Protein AF-A0A7X4JC69-F1 (afdb_monomer_lite)

Foldseek 3Di:
DDDPPPCLQLLCVCVPPFDDPPDDLVNVCVLLVHDSVVSVCSNNRNDADDLSSLVSSCVRGVDDSVVNVVSSVVVVVVVVVVVPVPDDPDDDDDPPPDPCDPVNVVVLCPDLQSVQCVLVVVVVVCVVPDDPWPDWDAHHNDSDDDPDDNIDTDD

Sequence (155 aa):
MSKPSNNSHPGYYVRHGVIPKGMSVTQAAKTIGVGRPALSNFLNGNASLSSEMAMRLQKAFGADPDELMKLQAEHDACQRASISAISMTTRTFVPPFLEAVANDIETWADAINSRSKLAVLLRILVNSTCEQIRFIDFPGNDDAQRPGWDGRVET

Radius of gyration: 33.98 Å; chains: 1; bounding box: 72×26×79 Å

pLDDT: mean 80.89, std 13.83, range [35.0, 95.25]

Structure (mmCIF, N/CA/C/O backbone):
data_AF-A0A7X4JC69-F1
#
_entry.id   AF-A0A7X4JC69-F1
#
loop_
_atom_site.group_PDB
_atom_site.id
_atom_site.type_symbol
_atom_site.label_atom_id
_atom_site.label_alt_id
_atom_site.label_comp_id
_atom_site.label_asym_id
_atom_site.label_entity_id
_atom_site.label_seq_id
_atom_site.pdbx_PDB_ins_code
_atom_site.Car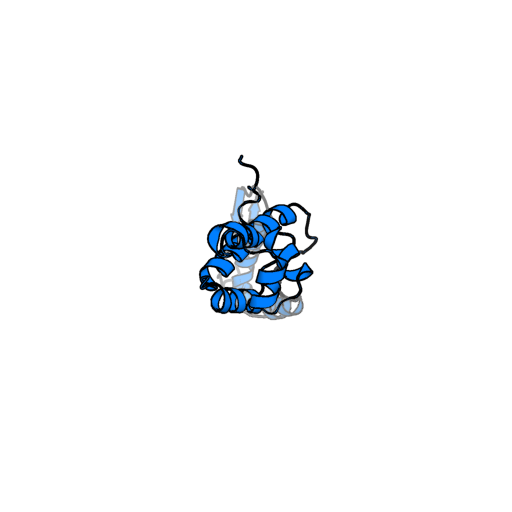tn_x
_atom_site.Cartn_y
_atom_site.Cartn_z
_atom_site.occupancy
_atom_site.B_iso_or_equiv
_atom_site.auth_seq_id
_atom_site.auth_comp_id
_atom_site.auth_asym_id
_atom_site.auth_atom_id
_atom_site.pdbx_PDB_model_num
ATOM 1 N N . MET A 1 1 ? -19.996 5.122 -15.634 1.00 36.31 1 MET A N 1
ATOM 2 C CA . MET A 1 1 ? -18.882 4.746 -14.733 1.00 36.31 1 MET A CA 1
ATOM 3 C C . MET A 1 1 ? -19.337 4.992 -13.302 1.00 36.31 1 MET A C 1
ATOM 5 O O . MET A 1 1 ? -19.720 6.114 -12.995 1.00 36.31 1 MET A O 1
ATOM 9 N N . SER A 1 2 ? -19.439 3.941 -12.484 1.00 35.00 2 SER A N 1
ATOM 10 C CA . SER A 1 2 ? -19.984 4.039 -11.122 1.00 35.00 2 SER A CA 1
ATOM 11 C C . SER A 1 2 ? -19.007 4.776 -10.205 1.00 35.00 2 SER A C 1
ATOM 13 O O . SER A 1 2 ? -17.825 4.447 -10.171 1.00 35.00 2 SER A O 1
ATOM 15 N N . LYS A 1 3 ? -19.518 5.767 -9.470 1.00 40.72 3 LYS A N 1
ATOM 16 C CA . LYS A 1 3 ? -18.842 6.468 -8.366 1.00 40.72 3 LYS A CA 1
ATOM 17 C C . LYS A 1 3 ? -18.226 5.426 -7.412 1.00 40.72 3 LYS A C 1
ATOM 19 O O . LYS A 1 3 ? -18.894 4.412 -7.188 1.00 40.72 3 LYS A O 1
ATOM 24 N N . PRO A 1 4 ? -17.028 5.638 -6.829 1.00 42.59 4 PRO A N 1
ATOM 25 C CA . PRO A 1 4 ? -16.549 4.755 -5.774 1.00 42.59 4 PRO A CA 1
ATOM 26 C C . PRO A 1 4 ? -17.564 4.842 -4.638 1.00 42.59 4 PRO A C 1
ATOM 28 O O . PRO A 1 4 ? -17.759 5.893 -4.024 1.00 42.59 4 PRO A O 1
ATOM 31 N N . SER A 1 5 ? -18.321 3.769 -4.438 1.00 46.56 5 SER A N 1
ATOM 32 C CA . SER A 1 5 ? -19.229 3.686 -3.312 1.00 46.56 5 SER A CA 1
ATOM 33 C C . SER A 1 5 ? -18.368 3.763 -2.058 1.00 46.56 5 SER A C 1
ATOM 35 O O . SER A 1 5 ? -17.499 2.915 -1.874 1.00 46.56 5 SER A O 1
ATOM 37 N N . ASN A 1 6 ? -18.652 4.716 -1.169 1.00 49.88 6 ASN A N 1
ATOM 38 C CA . ASN A 1 6 ? -18.120 4.819 0.203 1.00 49.88 6 ASN A CA 1
ATOM 39 C C . ASN A 1 6 ? -18.312 3.540 1.061 1.00 49.88 6 ASN A C 1
ATOM 41 O O . ASN A 1 6 ? -18.073 3.550 2.262 1.00 49.88 6 ASN A O 1
ATOM 45 N N . ASN A 1 7 ? -18.768 2.442 0.459 1.00 52.47 7 ASN A N 1
ATOM 46 C CA . ASN A 1 7 ? -19.109 1.174 1.074 1.00 52.47 7 ASN A CA 1
ATOM 47 C C . ASN A 1 7 ? -17.923 0.197 1.184 1.00 52.47 7 ASN A C 1
ATOM 49 O O . ASN A 1 7 ? -18.105 -0.899 1.697 1.00 52.47 7 ASN A O 1
ATOM 53 N N . SER A 1 8 ? -16.727 0.560 0.704 1.00 71.94 8 SER A N 1
ATOM 54 C CA . SER A 1 8 ? -15.556 -0.334 0.748 1.00 71.94 8 SER A CA 1
ATOM 55 C C . SER A 1 8 ? -14.672 -0.156 1.982 1.00 71.94 8 SER A C 1
ATOM 57 O O . SER A 1 8 ? -13.748 -0.936 2.165 1.00 71.94 8 SER A O 1
ATOM 59 N N . HIS A 1 9 ? -14.910 0.844 2.840 1.00 86.94 9 HIS A N 1
ATOM 60 C CA . HIS A 1 9 ? -14.078 0.992 4.036 1.00 86.94 9 HIS A CA 1
ATOM 61 C C . HIS A 1 9 ? -14.475 -0.051 5.102 1.00 86.94 9 HIS A C 1
ATOM 63 O O . HIS A 1 9 ? -15.651 -0.097 5.488 1.00 86.94 9 HIS A O 1
ATOM 69 N N . PRO A 1 10 ? -13.525 -0.828 5.664 1.00 91.81 10 PRO A N 1
ATOM 70 C CA . PRO A 1 10 ? -13.818 -1.900 6.627 1.00 91.81 10 PRO A CA 1
ATOM 71 C C . PRO A 1 10 ? -14.565 -1.409 7.876 1.00 91.81 10 PRO A C 1
ATOM 73 O O . PRO A 1 10 ? -15.366 -2.133 8.460 1.00 91.81 10 PRO A O 1
ATOM 76 N N . GLY A 1 11 ? -14.384 -0.145 8.258 1.00 91.69 11 GLY A N 1
ATOM 77 C CA . GLY A 1 11 ? -15.147 0.500 9.331 1.00 91.69 11 GLY A CA 1
ATOM 78 C C . GLY A 1 11 ? -16.674 0.452 9.167 1.00 91.69 11 GLY A C 1
ATOM 79 O O . GLY A 1 11 ? -17.378 0.233 10.156 1.00 91.69 11 GLY A O 1
ATOM 80 N N . TYR A 1 12 ? -17.201 0.584 7.941 1.00 90.25 12 TYR A N 1
ATOM 81 C CA . TYR A 1 12 ? -18.645 0.462 7.696 1.00 90.25 12 TYR A CA 1
ATOM 82 C C . TYR A 1 12 ? -19.124 -0.979 7.873 1.00 90.25 12 TYR A C 1
ATOM 84 O O . TYR A 1 12 ? -20.184 -1.191 8.467 1.00 90.25 12 TYR A O 1
ATOM 92 N N . TYR A 1 13 ? -18.335 -1.958 7.425 1.00 90.19 13 TYR A N 1
ATOM 93 C CA . TYR A 1 13 ? -18.616 -3.379 7.635 1.00 90.19 13 TYR A CA 1
ATOM 94 C C . TYR A 1 13 ? -18.649 -3.718 9.130 1.00 90.19 13 TYR A C 1
ATOM 96 O O . TYR A 1 13 ? -19.627 -4.280 9.622 1.00 90.19 13 TYR A O 1
ATOM 104 N N . VAL A 1 14 ? -17.656 -3.253 9.893 1.00 91.00 14 VAL A N 1
ATOM 105 C CA . VAL A 1 14 ? -17.593 -3.474 11.346 1.00 91.00 14 VAL A CA 1
ATOM 106 C C . VAL A 1 14 ? -18.790 -2.845 12.067 1.00 91.00 14 VAL A C 1
ATOM 108 O O . VAL A 1 14 ? -19.365 -3.458 12.966 1.00 91.00 14 VAL A O 1
ATOM 111 N N . ARG A 1 15 ? -19.221 -1.648 11.653 1.00 89.94 15 ARG A N 1
ATOM 112 C CA . ARG A 1 15 ? -20.366 -0.952 12.259 1.00 89.94 15 ARG A CA 1
ATOM 113 C C . ARG A 1 15 ? -21.693 -1.699 12.099 1.00 89.94 15 ARG A C 1
ATOM 115 O O . ARG A 1 15 ? -22.525 -1.614 12.999 1.00 89.94 15 ARG A O 1
ATOM 122 N N . HIS A 1 16 ? -21.908 -2.368 10.966 1.00 87.75 16 HIS A N 1
ATOM 123 C CA . HIS A 1 16 ? -23.198 -2.988 10.634 1.00 87.75 16 HIS A CA 1
ATOM 124 C C . HIS A 1 16 ? -23.229 -4.507 10.845 1.00 87.75 16 HIS A C 1
ATOM 126 O O . HIS A 1 16 ? -24.308 -5.045 11.093 1.00 87.75 16 HIS A O 1
ATOM 132 N N . GLY A 1 17 ? -22.082 -5.184 10.735 1.00 86.50 17 GLY A N 1
ATOM 133 C CA . GLY A 1 17 ? -21.978 -6.645 10.789 1.00 86.50 17 GLY A CA 1
ATOM 134 C C . GLY A 1 17 ? -21.305 -7.202 12.043 1.00 86.50 17 GLY A C 1
ATOM 135 O O . GLY A 1 17 ? -21.691 -8.270 12.501 1.00 86.50 17 GLY A O 1
ATOM 136 N N . VAL A 1 18 ? -20.332 -6.487 12.620 1.00 89.44 18 VAL A N 1
ATOM 137 C CA . VAL A 1 18 ? -19.499 -7.009 13.723 1.00 89.44 18 VAL A CA 1
ATOM 138 C C . VAL A 1 18 ? -19.976 -6.515 15.088 1.00 89.44 18 VAL A C 1
ATOM 140 O O . VAL A 1 18 ? -20.048 -7.283 16.044 1.00 89.44 18 VAL A O 1
ATOM 143 N N . ILE A 1 19 ? -20.300 -5.225 15.207 1.00 90.69 19 ILE A N 1
ATOM 144 C CA . ILE A 1 19 ? -20.746 -4.655 16.482 1.00 90.69 19 ILE A CA 1
ATOM 145 C C . ILE A 1 19 ? -22.218 -5.037 16.728 1.00 90.69 19 ILE A C 1
ATOM 147 O O . ILE A 1 19 ? -23.064 -4.785 15.865 1.00 90.69 19 ILE A O 1
ATOM 151 N N . PRO A 1 20 ? -22.569 -5.583 17.910 1.00 90.56 20 PRO A N 1
ATOM 152 C CA . PRO A 1 20 ? -23.948 -5.922 18.246 1.00 90.56 20 PRO A CA 1
ATOM 153 C C . PRO A 1 20 ? -24.903 -4.728 18.128 1.00 90.56 20 PRO A C 1
ATOM 155 O O . PRO A 1 20 ? -24.616 -3.622 18.602 1.00 90.56 20 PRO A O 1
ATOM 158 N N . LYS A 1 21 ? -26.085 -4.960 17.542 1.00 86.81 21 LYS A N 1
ATOM 159 C CA . LYS A 1 21 ? -27.128 -3.932 17.402 1.00 86.81 21 LYS A CA 1
ATOM 160 C C . LYS A 1 21 ? -27.548 -3.420 18.785 1.00 86.81 21 LYS A C 1
ATOM 162 O O . LYS A 1 21 ? -27.905 -4.203 19.657 1.00 86.81 21 LYS A O 1
ATOM 167 N N . GLY A 1 22 ? -27.504 -2.101 18.975 1.00 84.75 22 GLY A N 1
ATOM 168 C CA . GLY A 1 22 ? -27.834 -1.445 20.248 1.00 84.75 22 GLY A CA 1
ATOM 169 C C . GLY A 1 22 ? -26.636 -1.159 21.160 1.00 84.75 22 GLY A C 1
ATOM 170 O O . GLY A 1 22 ? -26.795 -0.450 22.152 1.00 84.75 22 GLY A O 1
ATOM 171 N N . MET A 1 23 ? -25.430 -1.628 20.823 1.00 91.44 23 MET A N 1
ATOM 172 C CA . MET A 1 23 ? -24.222 -1.253 21.559 1.00 91.44 23 MET A CA 1
ATOM 173 C C . MET A 1 23 ? -23.774 0.166 21.191 1.00 91.44 23 MET A C 1
ATOM 175 O O . MET A 1 23 ? -23.620 0.514 20.019 1.00 91.44 23 MET A O 1
ATOM 179 N N . SER A 1 24 ? -23.518 0.998 22.203 1.00 93.25 24 SER A N 1
ATOM 180 C CA . SER A 1 24 ? -22.961 2.334 21.972 1.00 93.25 24 SER A CA 1
ATOM 181 C C . SER A 1 24 ? -21.482 2.262 21.572 1.00 93.25 24 SER A C 1
ATOM 183 O O . SER A 1 24 ? -20.729 1.428 22.075 1.00 93.25 24 SER A O 1
ATOM 185 N N . VAL A 1 25 ? -21.022 3.202 20.738 1.00 92.25 25 VAL A N 1
ATOM 186 C CA . VAL A 1 25 ? -19.600 3.306 20.338 1.00 92.25 25 VAL A CA 1
ATOM 187 C C . VAL A 1 25 ? -18.678 3.415 21.558 1.00 92.25 25 VAL A C 1
ATOM 189 O O . VAL A 1 25 ? -17.578 2.873 21.563 1.00 92.25 25 VAL A O 1
ATOM 192 N N . THR A 1 26 ? -19.130 4.078 22.626 1.00 94.19 26 THR A N 1
ATOM 193 C CA . THR A 1 26 ? -18.377 4.198 23.881 1.00 94.19 26 THR A CA 1
ATOM 194 C C . THR A 1 26 ? -18.195 2.849 24.577 1.00 94.19 26 THR A C 1
ATOM 196 O O . THR A 1 26 ? -17.115 2.578 25.093 1.00 94.19 26 THR A O 1
ATOM 199 N N . GLN A 1 27 ? -19.230 2.005 24.603 1.00 93.38 27 GLN A N 1
ATOM 200 C CA . GLN A 1 27 ? -19.132 0.657 25.168 1.00 93.38 27 GLN A CA 1
ATOM 201 C C . GLN A 1 27 ? -18.240 -0.228 24.301 1.00 93.38 27 GLN A C 1
ATOM 203 O O . GLN A 1 27 ? -17.324 -0.841 24.833 1.00 93.38 27 GLN A O 1
ATOM 208 N N . ALA A 1 28 ? -18.425 -0.212 22.978 1.00 93.25 28 ALA A N 1
ATOM 209 C CA . ALA A 1 28 ? -17.586 -0.977 22.059 1.00 93.25 28 ALA A CA 1
ATOM 210 C C . ALA A 1 28 ? -16.098 -0.607 22.195 1.00 93.25 28 ALA A C 1
ATOM 212 O O . ALA A 1 28 ? -15.245 -1.485 22.295 1.00 93.25 28 ALA A O 1
ATOM 213 N N . ALA A 1 29 ? -15.783 0.689 22.295 1.00 95.00 29 ALA A N 1
ATOM 214 C CA . ALA A 1 29 ? -14.416 1.164 22.499 1.00 95.00 29 ALA A CA 1
ATOM 215 C C . ALA A 1 29 ? -13.806 0.642 23.809 1.00 95.00 29 ALA A C 1
ATOM 217 O O . ALA A 1 29 ? -12.654 0.213 23.819 1.00 95.00 29 ALA A O 1
ATOM 218 N N . LYS A 1 30 ? -14.592 0.612 24.895 1.00 94.38 30 LYS A N 1
ATOM 219 C CA . LYS A 1 30 ? -14.164 0.030 26.175 1.00 94.38 30 LYS A CA 1
ATOM 220 C C . LYS A 1 30 ? -13.912 -1.475 26.066 1.00 94.38 30 LYS A C 1
ATOM 222 O O . LYS A 1 30 ? -12.900 -1.933 26.580 1.00 94.38 30 LYS A O 1
ATOM 227 N N . THR A 1 31 ? -14.773 -2.220 25.372 1.00 93.12 31 THR A N 1
ATOM 228 C CA . THR A 1 31 ? -14.631 -3.677 25.189 1.00 93.12 31 THR A CA 1
ATOM 229 C C . THR A 1 31 ? -13.376 -4.047 24.390 1.00 93.12 31 THR A C 1
ATOM 231 O O . THR A 1 31 ? -12.675 -4.986 24.746 1.00 93.12 31 THR A O 1
ATOM 234 N N . ILE A 1 32 ? -13.058 -3.285 23.338 1.00 92.75 32 ILE A N 1
ATOM 235 C CA . ILE A 1 32 ? -11.853 -3.475 22.502 1.00 92.75 32 ILE A CA 1
ATOM 236 C C . ILE A 1 32 ? -10.589 -2.905 23.199 1.00 92.75 32 ILE A C 1
ATOM 238 O O . ILE A 1 32 ? -9.456 -3.220 22.830 1.00 92.75 32 ILE A O 1
ATOM 242 N N . GLY A 1 33 ? -10.755 -2.039 24.204 1.00 93.56 33 GLY A N 1
ATOM 243 C CA . GLY A 1 33 ? -9.654 -1.368 24.904 1.00 93.56 33 GLY A CA 1
ATOM 244 C C . GLY A 1 33 ? -9.001 -0.243 24.093 1.00 93.56 33 GLY A C 1
ATOM 245 O O . GLY A 1 33 ? -7.791 -0.038 24.177 1.00 93.56 33 GLY A O 1
ATOM 246 N N . VAL A 1 34 ? -9.775 0.465 23.267 1.00 94.19 34 VAL A N 1
ATOM 247 C CA . VAL A 1 34 ? -9.306 1.573 22.414 1.00 94.19 34 VAL A CA 1
ATOM 248 C C . VAL A 1 34 ? -9.967 2.888 22.815 1.00 94.19 34 VAL A C 1
ATOM 250 O O . VAL A 1 34 ? -11.043 2.915 23.411 1.00 94.19 34 VAL A O 1
ATOM 253 N N . GLY A 1 35 ? -9.343 4.012 22.463 1.00 95.25 35 GLY A N 1
ATOM 254 C CA . GLY A 1 35 ? -9.962 5.320 22.657 1.00 95.25 35 GLY A CA 1
ATOM 255 C C . GLY A 1 35 ? -11.252 5.449 21.839 1.00 95.25 35 GLY A C 1
ATOM 256 O O . GLY A 1 35 ? -11.284 5.100 20.658 1.00 95.25 35 GLY A O 1
ATOM 257 N N . ARG A 1 36 ? -12.312 6.014 22.432 1.00 94.81 36 ARG A N 1
ATOM 258 C CA . ARG A 1 36 ? -13.568 6.311 21.717 1.00 94.81 36 ARG A CA 1
ATOM 259 C C . ARG A 1 36 ? -13.342 7.106 20.417 1.00 94.81 36 ARG A C 1
ATOM 261 O O . ARG A 1 36 ? -13.961 6.731 19.422 1.00 94.81 36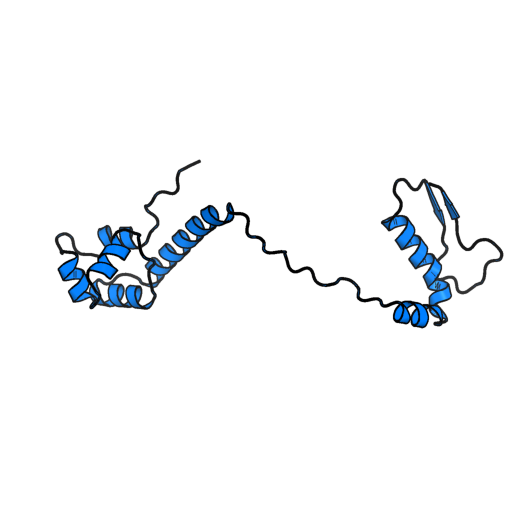 ARG A O 1
ATOM 268 N N . PRO A 1 37 ? -12.488 8.155 20.372 1.00 95.06 37 PRO A N 1
ATOM 269 C CA . PRO A 1 37 ? -12.237 8.884 19.129 1.00 95.06 37 PRO A CA 1
ATOM 270 C C . PRO A 1 37 ? -11.624 7.995 18.044 1.00 95.06 37 PRO A C 1
ATOM 272 O O . PRO A 1 37 ? -12.038 8.073 16.894 1.00 95.06 37 PRO A O 1
ATOM 275 N N . ALA A 1 38 ? -10.706 7.097 18.418 1.00 93.56 38 ALA A N 1
ATOM 276 C CA . ALA A 1 38 ? -10.064 6.177 17.483 1.00 93.56 38 ALA A CA 1
ATOM 277 C C . ALA A 1 38 ? -11.083 5.219 16.850 1.00 93.56 38 ALA A C 1
ATOM 279 O O . ALA A 1 38 ? -11.161 5.129 15.626 1.00 93.56 38 ALA A O 1
ATOM 280 N N . LEU A 1 39 ? -11.926 4.575 17.670 1.00 94.00 39 LEU A N 1
ATOM 281 C CA . LEU A 1 39 ? -12.973 3.691 17.154 1.00 94.00 39 LEU A CA 1
ATOM 282 C C . LEU A 1 39 ? -13.995 4.462 16.309 1.00 94.00 39 LEU A C 1
ATOM 284 O O . LEU A 1 39 ? -14.392 3.999 15.248 1.00 94.00 39 LEU A O 1
ATOM 288 N N . SER A 1 40 ? -14.403 5.654 16.748 1.00 94.31 40 SER A N 1
ATOM 289 C CA . SER A 1 40 ? -15.350 6.487 16.001 1.00 94.31 40 SER A CA 1
ATOM 290 C C . SER A 1 40 ? -14.803 6.890 14.629 1.00 94.31 40 SER A C 1
ATOM 292 O O . SER A 1 40 ? -15.530 6.833 13.641 1.00 94.31 40 SER A O 1
ATOM 294 N N . ASN A 1 41 ? -13.530 7.281 14.549 1.00 93.69 41 ASN A N 1
ATOM 295 C CA . ASN A 1 41 ? -12.897 7.642 13.282 1.00 93.69 41 ASN A CA 1
ATOM 296 C C . ASN A 1 41 ? -12.821 6.440 12.342 1.00 93.69 41 ASN A C 1
ATOM 298 O O . ASN A 1 41 ? -13.187 6.564 11.176 1.00 93.69 41 ASN A O 1
ATOM 302 N N . PHE A 1 42 ? -12.443 5.272 12.863 1.00 94.06 42 PHE A N 1
ATOM 303 C CA . PHE A 1 42 ? -12.424 4.032 12.095 1.00 94.06 42 PHE A CA 1
ATOM 304 C C . PHE A 1 42 ? -13.815 3.665 11.550 1.00 94.06 42 PHE A C 1
ATOM 306 O O . PHE A 1 42 ? -13.976 3.484 10.345 1.00 94.06 42 PHE A O 1
ATOM 313 N N . LEU A 1 43 ? -14.847 3.633 12.403 1.00 92.31 43 LEU A N 1
ATOM 314 C CA . LEU A 1 43 ? -16.217 3.254 12.016 1.00 92.31 43 LEU A CA 1
ATOM 315 C C . LEU A 1 43 ? -16.870 4.213 11.009 1.00 92.31 43 LEU A C 1
ATOM 317 O O . LEU A 1 43 ? -17.822 3.827 10.333 1.00 92.31 43 LEU A O 1
ATOM 321 N N . ASN A 1 44 ? -16.393 5.456 10.926 1.00 91.00 44 ASN A N 1
ATOM 322 C CA . ASN A 1 44 ? -16.871 6.447 9.961 1.00 91.00 44 ASN A CA 1
ATOM 323 C C . ASN A 1 44 ? -16.018 6.506 8.679 1.00 91.00 44 ASN A C 1
ATOM 325 O O . ASN A 1 44 ? -16.320 7.305 7.798 1.00 91.00 44 ASN A O 1
ATOM 329 N N . GLY A 1 45 ? -14.970 5.682 8.559 1.00 89.19 45 GLY A N 1
ATOM 330 C CA . GLY 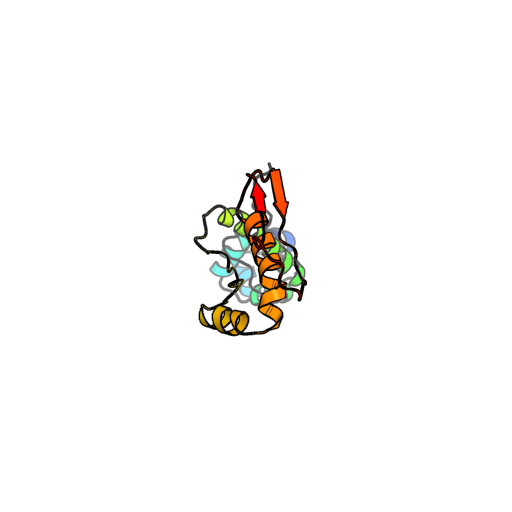A 1 45 ? -14.092 5.661 7.384 1.00 89.19 45 GLY A CA 1
ATOM 331 C C . GLY A 1 45 ? -13.025 6.756 7.350 1.00 89.19 45 GLY A C 1
ATOM 332 O O . GLY A 1 45 ? -12.435 7.001 6.306 1.00 89.19 45 GLY A O 1
ATOM 333 N N . ASN A 1 46 ? -12.768 7.410 8.484 1.00 89.44 46 ASN A N 1
ATOM 334 C CA . ASN A 1 46 ? -11.772 8.478 8.607 1.00 89.44 46 ASN A CA 1
ATOM 335 C C . ASN A 1 46 ? -10.397 7.968 9.075 1.00 89.44 46 ASN A C 1
ATOM 337 O O . ASN A 1 46 ? -9.480 8.766 9.254 1.00 89.44 46 ASN A O 1
ATOM 341 N N . ALA A 1 47 ? -10.258 6.670 9.350 1.00 91.62 47 ALA A N 1
ATOM 342 C CA . ALA A 1 47 ? -9.006 6.060 9.784 1.00 91.62 47 ALA A CA 1
ATOM 343 C C . ALA A 1 47 ? -8.896 4.634 9.244 1.00 91.62 47 ALA A C 1
ATOM 345 O O . ALA A 1 47 ? -9.848 3.867 9.376 1.00 91.62 47 ALA A O 1
ATOM 346 N N . SER A 1 48 ? -7.727 4.282 8.710 1.00 91.75 48 SER A N 1
ATOM 347 C CA . SER A 1 48 ? -7.424 2.933 8.229 1.00 91.75 48 SER A CA 1
ATOM 348 C C . SER A 1 48 ? -7.383 1.908 9.365 1.00 91.75 48 SER A C 1
ATOM 350 O O . SER A 1 48 ? -7.054 2.222 10.514 1.00 91.75 48 SER A O 1
ATOM 352 N N . LEU A 1 49 ? -7.686 0.656 9.033 1.00 93.56 49 LEU A N 1
ATOM 353 C CA . LEU A 1 49 ? -7.542 -0.485 9.924 1.00 93.56 49 LEU A CA 1
ATOM 354 C C . LEU A 1 49 ? -6.063 -0.823 10.154 1.00 93.56 49 LEU A C 1
ATOM 356 O O . LEU A 1 49 ? -5.330 -1.109 9.212 1.00 93.56 49 LEU A O 1
ATOM 360 N N . SER A 1 50 ? -5.634 -0.862 11.416 1.00 93.38 50 SER A N 1
ATOM 361 C CA . SER A 1 50 ? -4.335 -1.425 11.797 1.00 93.38 50 SER A CA 1
ATOM 362 C C . SER A 1 50 ? -4.451 -2.911 12.152 1.00 93.38 50 SER A C 1
ATOM 364 O O . SER A 1 50 ? -5.513 -3.381 12.565 1.00 93.38 50 SER A O 1
ATOM 366 N N . SER A 1 51 ? -3.339 -3.648 12.051 1.00 93.31 51 SER A N 1
ATOM 367 C CA . SER A 1 51 ? -3.275 -5.073 12.433 1.00 93.31 51 SER A CA 1
ATOM 368 C C . SER A 1 51 ? -3.664 -5.288 13.888 1.00 93.31 51 SER A C 1
ATOM 370 O O . SER A 1 51 ? -4.486 -6.147 14.203 1.00 93.31 51 SER A O 1
ATOM 372 N N . GLU A 1 52 ? -3.192 -4.411 14.770 1.00 94.12 52 GLU A N 1
ATOM 373 C CA . GLU A 1 52 ? -3.563 -4.452 16.177 1.00 94.12 52 GLU A CA 1
ATOM 374 C C . GLU A 1 52 ? -5.073 -4.240 16.392 1.00 94.12 52 GLU A C 1
ATOM 376 O O . GLU A 1 52 ? -5.691 -4.951 17.184 1.00 94.12 52 GLU A O 1
ATOM 381 N N . MET A 1 53 ? -5.697 -3.301 15.671 1.00 94.38 53 MET A N 1
ATOM 382 C CA . MET A 1 53 ? -7.140 -3.059 15.765 1.00 94.38 53 MET A CA 1
ATOM 383 C C . MET A 1 53 ? -7.951 -4.259 15.260 1.00 94.38 53 MET A C 1
ATOM 385 O O . MET A 1 53 ? -8.939 -4.628 15.895 1.00 94.38 53 MET A O 1
ATOM 389 N N . ALA A 1 54 ? -7.521 -4.896 14.167 1.00 94.69 54 ALA A N 1
ATOM 390 C CA . ALA A 1 54 ? -8.164 -6.090 13.617 1.00 94.69 54 ALA A CA 1
ATOM 391 C C . ALA A 1 54 ? -8.157 -7.250 14.626 1.00 94.69 54 ALA A C 1
ATOM 393 O O . ALA A 1 54 ? -9.205 -7.827 14.914 1.00 94.69 54 ALA A O 1
ATOM 394 N N . MET A 1 55 ? -7.010 -7.514 15.260 1.00 95.00 55 MET A N 1
ATOM 395 C CA . MET A 1 55 ? -6.890 -8.544 16.300 1.00 95.00 55 MET A CA 1
ATOM 396 C C . MET A 1 55 ? -7.765 -8.244 17.523 1.00 95.00 55 MET A C 1
ATOM 398 O O . MET A 1 55 ? -8.376 -9.141 18.109 1.00 95.00 55 MET A O 1
ATOM 402 N N . ARG A 1 56 ? -7.869 -6.971 17.923 1.00 94.25 56 ARG A N 1
ATOM 403 C CA . ARG A 1 56 ? -8.741 -6.579 19.039 1.00 94.25 56 ARG A CA 1
ATOM 404 C C . ARG A 1 56 ? -10.225 -6.745 18.686 1.00 94.25 56 ARG A C 1
ATOM 406 O O . ARG A 1 56 ? -10.999 -7.160 19.547 1.00 94.25 56 ARG A O 1
ATOM 413 N N . LEU A 1 57 ? -10.624 -6.471 17.441 1.00 93.56 57 LEU A N 1
ATOM 414 C CA . LEU A 1 57 ? -11.986 -6.712 16.947 1.00 93.56 57 LEU A CA 1
ATOM 415 C C . LEU A 1 57 ? -12.320 -8.207 16.893 1.00 93.56 57 LEU A C 1
ATOM 417 O O . LEU A 1 57 ? -13.404 -8.593 17.329 1.00 93.56 57 LEU A O 1
ATOM 421 N N . GLN A 1 58 ? -11.381 -9.047 16.451 1.00 94.62 58 GLN A N 1
ATOM 422 C CA . GLN A 1 58 ? -11.513 -10.504 16.514 1.00 94.62 58 GLN A CA 1
ATOM 423 C C . GLN A 1 58 ? -11.751 -10.969 17.952 1.00 94.62 58 GLN A C 1
ATOM 425 O O . GLN A 1 58 ? -12.702 -11.694 18.230 1.00 94.62 58 GLN A O 1
ATOM 430 N N . LYS A 1 59 ? -10.928 -10.504 18.897 1.00 94.31 59 LYS A N 1
ATOM 431 C CA . LYS A 1 59 ? -11.035 -10.910 20.302 1.00 94.31 59 LYS A CA 1
ATOM 432 C C . LYS A 1 59 ? -12.327 -10.432 20.976 1.00 94.31 59 LYS A C 1
ATOM 434 O O . LYS A 1 59 ? -12.867 -11.144 21.816 1.00 94.31 59 LYS A O 1
ATOM 439 N N . ALA A 1 60 ? -12.800 -9.229 20.651 1.00 93.06 60 ALA A N 1
ATOM 440 C CA . ALA A 1 60 ? -13.972 -8.630 21.289 1.00 93.06 60 ALA A CA 1
ATOM 441 C C . ALA A 1 60 ? -15.306 -9.078 20.670 1.00 93.06 60 ALA A C 1
ATOM 443 O O . ALA A 1 60 ? -16.297 -9.196 21.387 1.00 93.06 60 ALA A O 1
ATOM 444 N N . PHE A 1 61 ? -15.340 -9.292 19.352 1.00 92.50 61 PHE A N 1
ATOM 445 C CA . PHE A 1 61 ? -16.579 -9.484 18.591 1.00 92.50 61 PHE A CA 1
ATOM 446 C C . PHE A 1 61 ? -16.544 -10.670 17.619 1.00 92.50 61 PHE A C 1
ATOM 448 O O . PHE A 1 61 ? -17.531 -10.909 16.931 1.00 92.50 61 PHE A O 1
ATOM 455 N N . GLY A 1 62 ? -15.442 -11.422 17.552 1.00 91.19 62 GLY A N 1
ATOM 456 C CA . GLY A 1 62 ? -15.328 -12.603 16.692 1.00 91.19 62 GLY A CA 1
ATOM 457 C C . GLY A 1 62 ? -15.183 -12.295 15.200 1.00 91.19 62 GLY A C 1
ATOM 458 O O . GLY A 1 62 ? -15.466 -13.163 14.384 1.00 91.19 62 GLY A O 1
ATOM 459 N N . ALA A 1 63 ? -14.776 -11.076 14.832 1.00 91.00 63 ALA A N 1
ATOM 460 C CA . ALA A 1 63 ? -14.525 -10.722 13.434 1.00 91.00 63 ALA A CA 1
ATOM 461 C C . ALA A 1 63 ? -13.303 -11.453 12.859 1.00 91.00 63 ALA A C 1
ATOM 463 O O . ALA A 1 63 ? -12.327 -11.674 13.575 1.00 91.00 63 ALA A O 1
ATOM 464 N N . ASP A 1 64 ? -13.326 -11.755 11.562 1.00 93.38 64 ASP A N 1
ATOM 465 C CA . ASP A 1 64 ? -12.172 -12.303 10.850 1.00 93.38 64 ASP A CA 1
ATOM 466 C C . ASP A 1 64 ? -11.165 -11.177 10.514 1.00 93.38 64 ASP A C 1
ATOM 468 O O . ASP A 1 64 ? -11.488 -10.270 9.736 1.00 93.38 64 ASP A O 1
ATOM 472 N N . PRO A 1 65 ? -9.955 -11.173 11.109 1.00 92.19 65 PRO A N 1
ATOM 473 C CA . PRO A 1 65 ? -8.966 -10.131 10.863 1.00 92.19 65 PRO A CA 1
ATOM 474 C C . PRO A 1 65 ? -8.429 -10.150 9.426 1.00 92.19 65 PRO A C 1
ATOM 476 O O . PRO A 1 65 ? -8.114 -9.079 8.902 1.00 92.19 65 PRO A O 1
ATOM 479 N N . ASP A 1 66 ? -8.359 -11.317 8.779 1.00 93.19 66 ASP A N 1
ATOM 480 C CA . ASP A 1 66 ? -7.838 -11.449 7.416 1.00 93.19 66 ASP A CA 1
ATOM 481 C C . ASP A 1 66 ? -8.837 -10.877 6.403 1.00 93.19 66 ASP A C 1
ATOM 483 O O . ASP A 1 66 ? -8.456 -10.144 5.485 1.00 93.19 66 ASP A O 1
ATOM 487 N N . GLU A 1 67 ? -10.133 -11.120 6.622 1.00 91.44 67 GLU A N 1
ATOM 488 C CA . GLU A 1 67 ? -11.210 -10.507 5.839 1.00 91.44 67 GLU A CA 1
ATOM 489 C C . GLU A 1 67 ? -11.177 -8.975 5.954 1.00 91.44 67 GLU A C 1
ATOM 491 O O . GLU A 1 67 ? -11.192 -8.261 4.946 1.00 91.44 67 GLU A O 1
ATOM 496 N N . LEU A 1 68 ? -11.071 -8.450 7.179 1.00 91.81 68 LEU A N 1
ATOM 497 C CA . LEU A 1 68 ? -11.018 -7.008 7.421 1.00 91.81 68 LEU A CA 1
ATOM 498 C C . LEU A 1 68 ? -9.783 -6.350 6.787 1.00 91.81 68 LEU A C 1
ATOM 500 O O . LEU A 1 68 ? -9.871 -5.231 6.272 1.00 91.81 68 LEU A O 1
ATOM 504 N N . MET A 1 69 ? -8.640 -7.038 6.799 1.00 92.75 69 MET A N 1
ATOM 505 C CA . MET A 1 69 ? -7.411 -6.571 6.159 1.00 92.75 69 MET A CA 1
ATOM 506 C C . MET A 1 69 ? -7.504 -6.561 4.642 1.00 92.75 69 MET A C 1
ATOM 508 O O . MET A 1 69 ? -7.059 -5.605 4.004 1.00 92.75 69 MET A O 1
ATOM 512 N N . LYS A 1 70 ? -8.126 -7.587 4.060 1.00 91.56 70 LYS A N 1
ATOM 513 C CA . LYS A 1 70 ? -8.397 -7.626 2.626 1.00 91.56 70 LYS A CA 1
ATOM 514 C C . LYS A 1 70 ? -9.280 -6.449 2.204 1.00 91.56 70 LYS A C 1
ATOM 516 O O . LYS A 1 70 ? -8.944 -5.755 1.247 1.00 91.56 70 LYS A O 1
ATOM 521 N N . LEU A 1 71 ? -10.337 -6.163 2.966 1.00 90.75 71 LEU A N 1
ATOM 522 C CA . LEU A 1 71 ? -11.201 -5.001 2.735 1.00 90.75 71 LEU A CA 1
ATOM 523 C C . LEU A 1 71 ? -10.428 -3.675 2.827 1.00 90.75 71 LEU A C 1
ATOM 525 O O . LEU A 1 71 ? -10.615 -2.795 1.986 1.00 90.75 71 LEU A O 1
ATOM 529 N N . GLN A 1 72 ? -9.526 -3.529 3.806 1.00 92.62 72 GLN A N 1
ATOM 530 C CA . GLN A 1 72 ? -8.666 -2.345 3.900 1.00 92.62 72 GLN A CA 1
ATOM 531 C C . GLN A 1 72 ? -7.767 -2.200 2.665 1.00 92.62 72 GLN A C 1
ATOM 533 O O . GLN A 1 72 ? -7.664 -1.108 2.109 1.00 92.62 72 GLN A O 1
ATOM 538 N N . ALA A 1 73 ? -7.148 -3.290 2.210 1.00 90.44 73 ALA A N 1
ATOM 539 C CA . ALA A 1 73 ? -6.264 -3.274 1.048 1.00 90.44 73 ALA A CA 1
ATOM 540 C C . ALA A 1 73 ? -7.008 -2.888 -0.243 1.00 90.44 73 ALA A C 1
ATOM 542 O O . ALA A 1 73 ? -6.499 -2.092 -1.035 1.00 90.44 73 ALA A O 1
ATOM 543 N N . GLU A 1 74 ? -8.224 -3.405 -0.439 1.00 88.56 74 GLU A N 1
ATOM 544 C CA . GLU A 1 74 ? -9.092 -3.042 -1.566 1.00 88.56 74 GLU A CA 1
ATOM 545 C C . GLU A 1 74 ? -9.480 -1.555 -1.525 1.00 88.56 74 GLU A C 1
ATOM 547 O O . GLU A 1 74 ? -9.413 -0.858 -2.545 1.00 88.56 74 GLU A O 1
ATOM 552 N N . HIS A 1 75 ? -9.819 -1.041 -0.340 1.00 87.88 75 HIS A N 1
ATOM 553 C CA . HIS A 1 75 ? -10.115 0.375 -0.138 1.00 87.88 75 HIS A CA 1
ATOM 554 C C . HIS A 1 75 ? -8.906 1.268 -0.458 1.00 87.88 75 HIS A C 1
ATOM 556 O O . HIS A 1 75 ? -9.026 2.233 -1.218 1.00 87.88 75 HIS A O 1
ATOM 562 N N . ASP A 1 76 ? -7.727 0.927 0.064 1.00 87.75 76 ASP A N 1
ATOM 563 C CA . ASP A 1 76 ? -6.496 1.693 -0.143 1.00 87.75 76 ASP A CA 1
ATOM 564 C C . ASP A 1 76 ? -6.061 1.683 -1.614 1.00 87.75 76 ASP A C 1
ATOM 566 O O . ASP A 1 76 ? -5.561 2.691 -2.119 1.00 87.75 76 ASP A O 1
ATOM 570 N N . ALA A 1 77 ? -6.271 0.575 -2.332 1.00 85.25 77 ALA A N 1
ATOM 571 C CA . ALA A 1 77 ? -6.007 0.486 -3.766 1.00 85.25 77 ALA A CA 1
ATOM 572 C C . ALA A 1 77 ? -6.915 1.431 -4.572 1.00 85.25 77 ALA A C 1
ATOM 574 O O . ALA A 1 77 ? -6.435 2.151 -5.452 1.00 85.25 77 ALA A O 1
ATOM 575 N N . CYS A 1 78 ? -8.209 1.486 -4.241 1.00 81.75 78 CYS A N 1
ATOM 576 C CA . CYS A 1 78 ? -9.153 2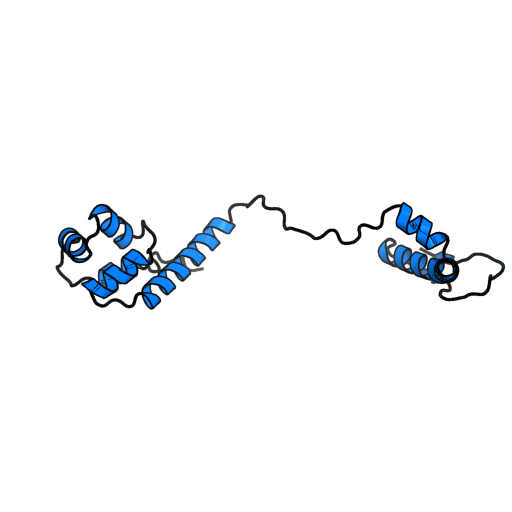.408 -4.873 1.00 81.75 78 CYS A CA 1
ATOM 577 C C . CYS A 1 78 ? -8.799 3.874 -4.574 1.00 81.75 78 CYS A C 1
ATOM 579 O O . CYS A 1 78 ? -8.766 4.710 -5.482 1.00 81.75 78 CYS A O 1
ATOM 581 N N . GLN A 1 79 ? -8.451 4.182 -3.322 1.00 79.88 79 GLN A N 1
ATO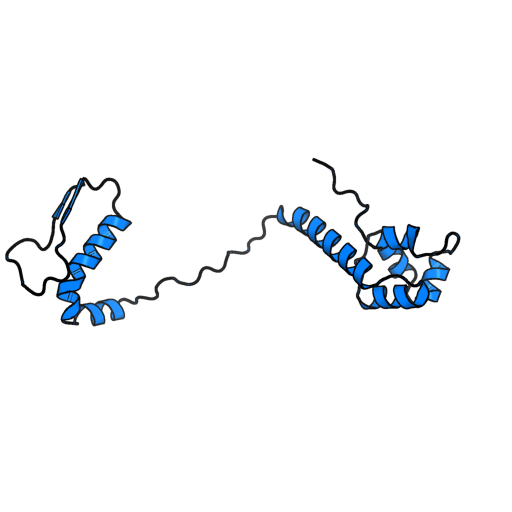M 582 C CA . GLN A 1 79 ? -8.022 5.523 -2.935 1.00 79.88 79 GLN A CA 1
ATOM 583 C C . GLN A 1 79 ? -6.735 5.928 -3.670 1.00 79.88 79 GLN A C 1
ATOM 585 O O . GLN A 1 79 ? -6.642 7.039 -4.192 1.00 79.88 79 GLN A O 1
ATOM 590 N N . ARG A 1 80 ? -5.769 5.017 -3.808 1.00 73.25 80 ARG A N 1
ATOM 591 C CA . ARG A 1 80 ? -4.514 5.262 -4.533 1.00 73.25 80 ARG A CA 1
ATOM 592 C C . ARG A 1 80 ? -4.729 5.516 -6.023 1.00 73.25 80 ARG A C 1
ATOM 594 O O . ARG A 1 80 ? -4.095 6.417 -6.558 1.00 73.25 80 ARG A O 1
ATOM 601 N N . ALA A 1 81 ? -5.652 4.798 -6.665 1.00 69.44 81 ALA A N 1
ATOM 602 C CA . ALA A 1 81 ? -6.022 5.038 -8.062 1.00 69.44 81 ALA A CA 1
ATOM 603 C C . ALA A 1 81 ? -6.628 6.438 -8.280 1.00 69.44 81 ALA A C 1
ATOM 605 O O . ALA A 1 81 ? -6.443 7.041 -9.336 1.00 69.44 81 ALA A O 1
ATOM 606 N N . SER A 1 82 ? -7.317 6.989 -7.273 1.00 61.81 82 SER A N 1
ATOM 607 C CA . SER A 1 82 ? -7.799 8.376 -7.325 1.00 61.81 82 SER A CA 1
ATOM 608 C C . SER A 1 82 ? -6.670 9.403 -7.150 1.00 61.81 82 SER A C 1
ATOM 610 O O . SER A 1 82 ? -6.696 10.460 -7.778 1.00 61.81 82 SER A O 1
ATOM 612 N N . ILE A 1 83 ? -5.648 9.074 -6.351 1.00 60.56 83 ILE A N 1
ATOM 613 C CA . ILE A 1 83 ? -4.487 9.936 -6.083 1.00 60.56 83 ILE A CA 1
ATOM 614 C C . ILE A 1 83 ? -3.475 9.893 -7.235 1.00 60.56 83 ILE A C 1
ATOM 616 O O . ILE A 1 83 ? -2.848 10.908 -7.510 1.00 60.56 83 ILE A O 1
ATOM 620 N N . SER A 1 84 ? -3.340 8.781 -7.964 1.00 55.12 84 SER A N 1
ATOM 621 C CA . SER A 1 84 ? -2.405 8.664 -9.098 1.00 55.12 84 SER A CA 1
ATOM 622 C C . SER A 1 84 ? -2.733 9.577 -10.287 1.00 55.12 84 SER A C 1
ATOM 624 O O . SER A 1 84 ? -1.914 9.710 -11.190 1.00 55.12 84 SER A O 1
ATOM 626 N N . ALA A 1 85 ? -3.901 10.231 -10.293 1.00 54.03 85 ALA A N 1
ATOM 627 C CA . ALA A 1 85 ? -4.208 11.324 -11.218 1.00 54.03 85 ALA A CA 1
ATOM 628 C C . ALA A 1 85 ? -3.440 12.625 -10.890 1.00 54.03 85 ALA A C 1
ATOM 630 O O . ALA A 1 85 ? -3.380 13.538 -11.712 1.00 54.03 85 ALA A O 1
ATOM 631 N N . ILE A 1 86 ? -2.834 12.717 -9.703 1.00 58.59 86 ILE A N 1
ATOM 632 C CA . ILE A 1 86 ? -1.932 13.795 -9.302 1.00 58.59 86 ILE A CA 1
ATOM 633 C C . ILE A 1 86 ? -0.528 13.398 -9.764 1.00 58.59 86 ILE A C 1
ATOM 635 O O . ILE A 1 86 ? 0.084 12.485 -9.217 1.00 58.59 86 ILE A O 1
ATOM 639 N N . SER A 1 87 ? -0.048 14.082 -10.804 1.00 50.06 87 SER A N 1
ATOM 640 C CA . SER A 1 87 ? 1.279 13.946 -11.418 1.00 50.06 87 SER A CA 1
ATOM 641 C C . SER A 1 87 ? 2.396 13.771 -10.379 1.00 50.06 87 SER A C 1
ATOM 643 O O . SER A 1 87 ? 2.899 14.749 -9.826 1.00 50.06 87 SER A O 1
ATOM 645 N N . MET A 1 88 ? 2.817 12.530 -10.121 1.00 59.91 88 MET A N 1
ATOM 646 C CA . MET A 1 88 ? 4.003 12.266 -9.311 1.00 59.91 88 MET A CA 1
ATOM 647 C C . MET A 1 88 ? 5.244 12.542 -10.164 1.00 59.91 88 MET A C 1
ATOM 649 O O . MET A 1 88 ? 5.488 11.865 -11.160 1.00 59.91 88 MET A O 1
ATOM 653 N N . THR A 1 89 ? 6.044 13.536 -9.769 1.00 56.97 89 THR A N 1
ATOM 654 C CA . THR A 1 89 ? 7.335 13.911 -10.381 1.00 56.97 89 THR A CA 1
ATOM 655 C C . THR A 1 89 ? 8.425 12.869 -10.087 1.00 56.97 89 THR A C 1
ATOM 657 O O . THR A 1 89 ? 9.531 13.193 -9.668 1.00 56.97 89 THR A O 1
ATOM 660 N N . THR A 1 90 ? 8.124 11.585 -10.239 1.00 56.56 90 THR A N 1
ATOM 661 C CA . THR A 1 90 ? 9.091 10.501 -10.063 1.00 56.56 90 THR A CA 1
ATOM 662 C C . THR A 1 90 ? 9.515 10.020 -11.438 1.00 56.56 90 THR A C 1
ATOM 664 O O . THR A 1 90 ? 8.733 9.398 -12.157 1.00 56.56 90 THR A O 1
ATOM 667 N N . ARG A 1 91 ? 10.754 10.331 -11.832 1.00 59.75 91 ARG A N 1
ATOM 668 C CA . ARG A 1 91 ? 11.340 9.771 -13.054 1.00 59.75 91 ARG A CA 1
ATOM 669 C C . ARG A 1 91 ? 11.526 8.266 -12.861 1.00 59.75 91 ARG A C 1
ATOM 671 O O . ARG A 1 91 ? 12.005 7.832 -11.818 1.00 59.75 91 ARG A O 1
ATOM 678 N N . THR A 1 92 ? 11.127 7.485 -13.861 1.00 64.12 92 THR A N 1
ATOM 679 C CA . THR A 1 92 ? 11.368 6.036 -13.881 1.00 64.12 92 THR A CA 1
ATOM 680 C C . THR A 1 92 ? 12.874 5.787 -13.912 1.00 64.12 92 THR A C 1
ATOM 682 O O . THR A 1 92 ? 13.585 6.438 -14.677 1.00 64.12 92 THR A O 1
ATOM 685 N N . PHE A 1 93 ? 13.366 4.878 -13.070 1.00 73.38 93 PHE A N 1
ATOM 686 C CA . PHE A 1 93 ? 14.764 4.460 -13.109 1.00 73.38 93 PHE A CA 1
ATOM 687 C C . PHE A 1 93 ? 15.016 3.675 -14.402 1.00 73.38 93 PHE A C 1
ATOM 689 O O . PHE A 1 93 ? 14.415 2.623 -14.615 1.00 73.38 93 PHE A O 1
ATOM 696 N N . VAL A 1 94 ? 15.882 4.205 -15.264 1.00 70.12 94 VAL A N 1
ATOM 697 C CA . VAL A 1 94 ? 16.339 3.550 -16.493 1.00 70.12 94 VAL A CA 1
ATOM 698 C C . VAL A 1 94 ? 17.804 3.173 -16.274 1.00 70.12 94 VAL A C 1
ATOM 700 O O . VAL A 1 94 ? 18.599 4.077 -16.005 1.00 70.12 94 VAL A O 1
ATOM 703 N N . PRO A 1 95 ? 18.182 1.882 -16.339 1.00 62.41 95 PRO A N 1
ATOM 704 C CA . PRO A 1 95 ? 19.584 1.507 -16.227 1.00 62.41 95 PRO A CA 1
ATOM 705 C C . PRO A 1 95 ? 20.382 2.134 -17.384 1.00 62.41 95 PRO A C 1
ATOM 707 O O . PRO A 1 95 ? 19.873 2.190 -18.508 1.00 62.41 95 PRO A O 1
ATOM 710 N N . PRO A 1 96 ? 21.611 2.622 -17.144 1.00 68.06 96 PRO A N 1
ATOM 711 C CA . PRO A 1 96 ? 22.472 3.090 -18.222 1.00 68.06 96 PRO A CA 1
ATOM 712 C C . PRO A 1 96 ? 22.781 1.905 -19.145 1.00 68.06 96 PRO A C 1
ATOM 714 O O . PRO A 1 96 ? 23.329 0.896 -18.712 1.00 68.06 96 PRO A O 1
ATOM 717 N N . PHE A 1 97 ? 22.362 1.991 -20.410 1.00 62.72 97 PHE A N 1
ATOM 718 C CA . PHE A 1 97 ? 22.391 0.840 -21.318 1.00 62.72 97 PHE A CA 1
ATOM 719 C C . PHE A 1 97 ? 23.757 0.559 -21.957 1.00 62.72 97 PHE A C 1
ATOM 721 O O . PHE A 1 97 ? 23.929 -0.531 -22.483 1.00 62.72 97 PHE A O 1
ATOM 728 N N . LEU A 1 98 ? 24.729 1.473 -21.895 1.00 61.59 98 LEU A N 1
ATOM 729 C CA . LEU A 1 98 ? 26.112 1.248 -22.335 1.00 61.59 98 LEU A CA 1
ATOM 730 C C . LEU A 1 98 ? 27.014 2.337 -21.741 1.00 61.59 98 LEU A C 1
ATOM 732 O O . LEU A 1 98 ? 26.893 3.503 -22.105 1.00 61.59 98 LEU A O 1
ATOM 736 N N . GLU A 1 99 ? 27.936 1.956 -20.860 1.00 64.44 99 GLU A N 1
ATOM 737 C CA . GLU A 1 99 ? 29.042 2.811 -20.401 1.00 64.44 99 GLU A CA 1
ATOM 738 C C . GLU A 1 99 ? 30.286 2.593 -21.275 1.00 64.44 99 GLU A C 1
ATOM 740 O O . GLU A 1 99 ? 31.387 2.473 -20.758 1.00 64.44 99 GLU A O 1
ATOM 745 N N . ALA A 1 100 ? 30.136 2.474 -22.599 1.00 69.62 100 ALA A N 1
ATOM 746 C CA . ALA A 1 100 ? 31.310 2.423 -23.467 1.00 69.62 100 ALA A CA 1
ATOM 747 C C . ALA A 1 100 ? 32.008 3.790 -23.404 1.00 69.62 100 ALA A C 1
ATOM 749 O O . ALA A 1 100 ? 31.499 4.784 -23.930 1.00 69.62 100 ALA A O 1
ATOM 750 N N . VAL A 1 101 ? 33.142 3.856 -22.713 1.00 76.25 101 VAL A N 1
ATOM 751 C CA . VAL A 1 101 ? 33.967 5.061 -22.611 1.00 76.25 101 VAL A CA 1
ATOM 752 C C . VAL A 1 101 ? 34.872 5.126 -23.842 1.00 76.25 101 VAL A C 1
ATOM 754 O O . VAL A 1 101 ? 35.170 4.108 -24.461 1.00 76.25 101 VAL A O 1
ATOM 757 N N . ALA A 1 102 ? 35.343 6.321 -24.213 1.00 75.00 102 ALA A N 1
ATOM 758 C CA . ALA A 1 102 ? 36.257 6.508 -25.347 1.00 75.00 102 ALA A CA 1
ATOM 759 C C . ALA A 1 102 ? 37.443 5.518 -25.335 1.00 75.00 102 ALA A C 1
ATOM 761 O O . ALA A 1 102 ? 37.790 4.953 -26.368 1.00 75.00 102 ALA A O 1
ATOM 762 N N . ASN A 1 103 ? 37.977 5.223 -24.147 1.00 79.62 103 ASN A N 1
ATOM 763 C CA . ASN A 1 103 ? 39.084 4.287 -23.957 1.00 79.62 103 ASN A CA 1
ATOM 764 C C . ASN A 1 103 ? 38.732 2.832 -24.341 1.00 79.62 103 ASN A C 1
ATOM 766 O O . ASN A 1 103 ? 39.592 2.083 -24.801 1.00 79.62 103 ASN A O 1
ATOM 770 N N . ASP A 1 104 ? 37.466 2.429 -24.194 1.00 79.19 104 ASP A N 1
ATOM 771 C CA . ASP A 1 104 ? 36.995 1.096 -24.590 1.00 79.19 104 ASP A CA 1
ATOM 772 C C . ASP A 1 104 ? 36.944 0.964 -26.116 1.00 79.19 104 ASP A C 1
ATOM 774 O O . ASP A 1 104 ? 37.230 -0.101 -26.664 1.00 79.19 104 ASP A O 1
ATOM 778 N N . ILE A 1 105 ? 36.624 2.060 -26.811 1.00 78.00 105 ILE A N 1
ATOM 779 C CA . ILE A 1 105 ? 36.622 2.122 -28.276 1.00 78.00 105 ILE A CA 1
ATOM 780 C C . ILE A 1 105 ? 38.056 2.083 -28.805 1.00 78.00 105 ILE A C 1
ATOM 782 O O . ILE A 1 105 ? 38.316 1.359 -29.762 1.00 78.00 105 ILE A O 1
ATOM 786 N N . GLU A 1 106 ? 38.983 2.810 -28.176 1.00 79.25 106 GLU A N 1
ATOM 787 C CA . GLU A 1 106 ? 40.410 2.791 -28.531 1.00 79.25 106 GLU A CA 1
ATOM 788 C C . GLU A 1 106 ? 41.007 1.391 -28.344 1.00 79.25 106 GLU A C 1
ATOM 790 O O . GLU A 1 106 ? 41.564 0.816 -29.279 1.00 79.25 106 GLU A O 1
ATOM 795 N N . THR A 1 107 ? 40.773 0.784 -27.177 1.00 81.81 107 THR A N 1
ATOM 796 C CA . THR A 1 107 ? 41.226 -0.584 -26.879 1.00 81.81 107 THR A CA 1
ATOM 797 C C . THR A 1 107 ? 40.628 -1.601 -27.854 1.00 81.81 107 THR A C 1
ATOM 799 O O . THR A 1 107 ? 41.301 -2.543 -28.278 1.00 81.81 107 THR A O 1
ATOM 802 N N . TRP A 1 108 ? 39.358 -1.427 -28.236 1.00 81.38 108 TRP A N 1
ATOM 803 C CA . TRP A 1 108 ? 38.731 -2.261 -29.254 1.00 81.38 108 TRP A CA 1
ATOM 804 C C . TRP A 1 108 ? 39.360 -2.036 -30.630 1.00 81.38 108 TRP A C 1
ATOM 806 O O . TRP A 1 108 ? 39.684 -3.018 -31.289 1.00 81.38 108 TRP A O 1
ATOM 816 N N . ALA A 1 109 ? 39.576 -0.792 -31.059 1.00 79.56 109 ALA A N 1
ATOM 817 C CA . ALA A 1 109 ? 40.124 -0.460 -32.373 1.00 79.56 109 ALA A CA 1
ATOM 818 C C . ALA A 1 109 ? 41.515 -1.074 -32.607 1.00 79.56 109 ALA A C 1
ATOM 820 O O . ALA A 1 109 ? 41.788 -1.550 -33.711 1.00 79.56 109 ALA A O 1
ATOM 821 N N . ASP A 1 110 ? 42.343 -1.168 -31.567 1.00 80.12 110 ASP A N 1
ATOM 822 C CA . ASP A 1 110 ? 43.673 -1.781 -31.645 1.00 80.12 110 ASP A CA 1
ATOM 823 C C . ASP A 1 110 ? 43.650 -3.317 -31.773 1.00 80.12 110 ASP A C 1
ATOM 825 O O . ASP A 1 110 ? 44.642 -3.934 -32.179 1.00 80.12 110 ASP A O 1
ATOM 829 N N . ALA A 1 111 ? 42.524 -3.973 -31.479 1.00 78.56 111 ALA A N 1
ATOM 830 C CA . ALA A 1 111 ? 42.405 -5.421 -31.609 1.00 78.56 111 ALA A CA 1
ATOM 831 C C . ALA A 1 111 ? 42.345 -5.858 -33.084 1.00 78.56 111 ALA A C 1
ATOM 833 O O . ALA A 1 111 ? 41.572 -5.333 -33.872 1.00 78.56 111 ALA A O 1
ATOM 834 N N . ILE A 1 112 ? 43.064 -6.919 -33.465 1.00 65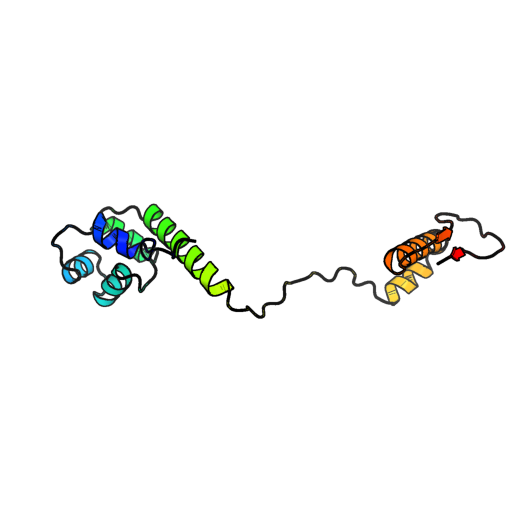.56 112 ILE A N 1
ATOM 835 C CA . ILE A 1 112 ? 43.073 -7.437 -34.855 1.00 65.56 112 ILE A CA 1
ATOM 836 C C . ILE A 1 112 ? 41.653 -7.763 -35.367 1.00 65.56 112 ILE A C 1
ATOM 838 O O . ILE A 1 112 ? 41.334 -7.521 -36.528 1.00 65.56 112 ILE A O 1
ATOM 842 N N . ASN A 1 113 ? 40.780 -8.248 -34.481 1.00 70.56 113 ASN A N 1
ATOM 843 C CA . ASN A 1 113 ? 39.389 -8.607 -34.780 1.00 70.56 113 ASN A CA 1
ATOM 844 C C . ASN A 1 113 ? 38.461 -7.381 -34.949 1.00 70.56 113 ASN A C 1
ATOM 846 O O . ASN A 1 113 ? 37.329 -7.512 -35.403 1.00 70.56 113 ASN A O 1
ATOM 850 N N . SER A 1 114 ? 38.892 -6.175 -34.569 1.00 70.81 114 SER A N 1
ATOM 851 C CA . SER A 1 114 ? 38.102 -4.957 -34.791 1.00 70.81 114 SER A CA 1
ATOM 852 C C . SER A 1 114 ? 38.023 -4.613 -36.274 1.00 70.81 114 SER A C 1
ATOM 854 O O . SER A 1 114 ? 36.972 -4.192 -36.748 1.00 70.81 114 SER A O 1
ATOM 856 N N . ARG A 1 115 ? 39.091 -4.899 -37.032 1.00 72.75 115 ARG A N 1
ATOM 857 C CA . ARG A 1 115 ? 39.191 -4.624 -38.471 1.00 72.75 115 ARG A CA 1
ATOM 858 C C . ARG A 1 115 ? 38.107 -5.344 -39.266 1.00 72.75 115 ARG A C 1
ATOM 860 O O . ARG A 1 115 ? 37.464 -4.730 -40.108 1.00 72.75 115 ARG A O 1
ATOM 867 N N . SER A 1 116 ? 37.835 -6.604 -38.935 1.00 75.31 116 SER A N 1
ATOM 868 C CA . SER A 1 116 ? 36.784 -7.394 -39.586 1.00 75.31 116 SER A CA 1
ATOM 869 C C . SER A 1 116 ? 35.378 -7.100 -39.035 1.00 75.31 116 SER A C 1
ATOM 871 O O . SER A 1 116 ? 34.374 -7.377 -39.695 1.00 75.31 116 SER A O 1
ATOM 873 N N . LYS A 1 117 ? 35.270 -6.479 -37.851 1.00 79.69 117 LYS A N 1
ATOM 874 C CA . LYS A 1 117 ? 33.995 -6.118 -37.200 1.00 79.69 117 LYS A CA 1
ATOM 875 C C . LYS A 1 117 ? 33.555 -4.670 -37.428 1.00 79.69 117 LYS A C 1
ATOM 877 O O . LYS A 1 117 ? 32.375 -4.373 -37.244 1.00 79.69 117 LYS A O 1
ATOM 882 N N . LEU A 1 118 ? 34.449 -3.786 -37.864 1.00 83.81 118 LEU A N 1
ATOM 883 C CA . LEU A 1 118 ? 34.161 -2.367 -38.087 1.00 83.81 118 LEU A CA 1
ATOM 884 C C . LEU A 1 118 ? 33.061 -2.158 -39.129 1.00 83.81 118 LEU A C 1
ATOM 886 O O . LEU A 1 118 ? 32.115 -1.414 -38.882 1.00 83.81 118 LEU A O 1
ATOM 890 N N . ALA A 1 119 ? 33.119 -2.877 -40.250 1.00 84.69 119 ALA A N 1
ATOM 891 C CA . ALA A 1 119 ? 32.086 -2.816 -41.281 1.00 84.69 119 ALA A CA 1
ATOM 892 C C . ALA A 1 119 ? 30.706 -3.273 -40.762 1.00 84.69 119 ALA A C 1
ATOM 894 O O . ALA A 1 119 ? 29.673 -2.713 -41.132 1.00 84.69 119 ALA A O 1
ATOM 895 N N . VAL A 1 120 ? 30.671 -4.248 -39.845 1.00 83.62 120 VAL A N 1
ATOM 896 C CA . VAL A 1 120 ? 29.426 -4.691 -39.192 1.00 83.62 120 VAL A CA 1
ATOM 897 C C . VAL A 1 120 ? 28.875 -3.594 -38.284 1.00 83.62 120 VAL A C 1
ATOM 899 O O . VAL A 1 120 ? 27.680 -3.307 -38.340 1.00 83.62 120 VAL A O 1
ATOM 902 N N . LEU A 1 121 ? 29.734 -2.952 -37.487 1.00 85.56 121 LEU A N 1
ATOM 903 C CA . LEU A 1 121 ? 29.344 -1.837 -36.625 1.00 85.56 121 LEU A CA 1
ATOM 904 C C . LEU A 1 121 ? 28.787 -0.666 -37.444 1.00 85.56 121 LEU A C 1
ATOM 906 O O . LEU A 1 121 ? 27.711 -0.163 -37.130 1.00 85.56 121 LEU A O 1
ATOM 910 N N . LEU A 1 122 ? 29.468 -0.276 -38.526 1.00 87.12 122 LEU A N 1
ATOM 911 C CA . LEU A 1 122 ? 29.000 0.776 -39.430 1.00 87.12 122 LEU A CA 1
ATOM 912 C C . LEU A 1 122 ? 27.637 0.428 -40.032 1.00 87.12 122 LEU A C 1
ATOM 914 O O . LEU A 1 122 ? 26.728 1.252 -39.991 1.00 87.12 122 LEU A O 1
ATOM 918 N N . ARG A 1 123 ? 27.436 -0.814 -40.494 1.00 87.38 123 ARG A N 1
ATOM 919 C CA . ARG A 1 123 ? 26.123 -1.267 -40.975 1.00 87.38 123 ARG A CA 1
ATOM 920 C C . ARG A 1 123 ? 25.035 -1.107 -39.910 1.00 87.38 123 ARG A C 1
ATOM 922 O O . ARG A 1 123 ? 23.932 -0.680 -40.246 1.00 87.38 123 ARG A O 1
ATOM 929 N N . ILE A 1 124 ? 25.314 -1.461 -38.655 1.00 85.88 124 ILE A N 1
ATOM 930 C CA . ILE A 1 124 ? 24.350 -1.329 -37.551 1.00 85.88 124 ILE A CA 1
ATOM 931 C C . ILE A 1 124 ? 24.017 0.145 -37.310 1.00 85.88 124 ILE A C 1
ATOM 933 O O . ILE A 1 124 ? 22.841 0.484 -37.216 1.00 85.88 124 ILE A O 1
ATOM 937 N N . LEU A 1 125 ? 25.029 1.014 -37.261 1.00 87.94 125 LEU A N 1
ATOM 938 C CA . LEU A 1 125 ? 24.845 2.446 -37.025 1.00 87.94 125 LEU A CA 1
ATOM 939 C C . LEU A 1 125 ? 24.042 3.122 -38.139 1.00 87.94 125 LEU A C 1
ATOM 941 O O . LEU A 1 125 ? 23.128 3.889 -37.846 1.00 87.94 125 LEU A O 1
ATOM 945 N N . VAL A 1 126 ? 24.326 2.822 -39.409 1.00 88.31 126 VAL A N 1
ATOM 946 C CA . VAL A 1 126 ? 23.560 3.408 -40.520 1.00 88.31 126 VAL A CA 1
ATOM 947 C C . VAL A 1 126 ? 22.103 2.939 -40.473 1.00 88.31 126 VAL A C 1
ATOM 949 O O . VAL A 1 126 ? 21.205 3.763 -40.598 1.00 88.31 126 VAL A O 1
ATOM 952 N N . ASN A 1 127 ? 21.841 1.655 -40.199 1.00 84.44 127 ASN A N 1
ATOM 953 C CA . ASN A 1 127 ? 20.465 1.155 -40.061 1.00 84.44 127 ASN A CA 1
ATOM 954 C C . ASN A 1 127 ? 19.724 1.712 -38.836 1.00 84.44 127 ASN A C 1
ATOM 956 O O . ASN A 1 127 ? 18.497 1.737 -38.840 1.00 84.44 127 ASN A O 1
ATOM 960 N N . SER A 1 128 ? 20.436 2.113 -37.778 1.00 84.19 128 SER A N 1
ATOM 961 C CA . SER A 1 128 ? 19.807 2.644 -36.565 1.00 84.19 128 SER A CA 1
ATOM 962 C C . SER A 1 128 ? 19.579 4.155 -36.600 1.00 84.19 128 SER A C 1
ATOM 964 O O . SER A 1 128 ? 18.704 4.639 -35.887 1.00 84.19 128 SER A O 1
ATOM 966 N N . THR A 1 129 ? 20.351 4.900 -37.397 1.00 87.06 129 THR A N 1
ATOM 967 C CA . THR A 1 129 ? 20.332 6.376 -37.398 1.00 87.06 129 THR A CA 1
ATOM 968 C C . THR A 1 129 ? 19.800 7.001 -38.683 1.00 87.06 129 THR A C 1
ATOM 970 O O . THR A 1 129 ? 19.330 8.137 -38.637 1.00 87.06 129 THR A O 1
ATOM 973 N N . CYS A 1 130 ? 19.849 6.302 -39.820 1.00 80.75 130 CYS A N 1
ATOM 974 C CA . CYS A 1 130 ? 19.343 6.817 -41.090 1.00 80.75 130 CYS A CA 1
ATOM 975 C C . CYS A 1 130 ? 17.936 6.283 -41.390 1.00 80.75 130 CYS A C 1
ATOM 977 O O . CYS A 1 130 ? 17.675 5.085 -41.297 1.00 80.75 130 CYS A O 1
ATOM 979 N N . GLU A 1 131 ? 17.038 7.167 -41.825 1.00 78.88 131 GLU A N 1
ATOM 980 C CA . GLU A 1 131 ? 15.720 6.797 -42.348 1.00 78.88 131 GLU A CA 1
ATOM 981 C C . GLU A 1 131 ? 15.767 6.705 -43.887 1.00 78.88 131 GLU A C 1
ATOM 983 O O . GLU A 1 131 ? 16.538 7.414 -44.528 1.00 78.88 131 GLU A O 1
ATOM 988 N N . GLN A 1 132 ? 14.930 5.847 -44.490 1.00 79.81 132 GLN A N 1
ATOM 989 C CA . GLN A 1 132 ? 14.745 5.736 -45.955 1.00 79.81 132 GLN A CA 1
ATOM 990 C C . GLN A 1 132 ? 15.991 5.330 -46.777 1.00 79.81 132 GLN A C 1
ATOM 992 O O . GLN A 1 132 ? 16.222 5.835 -47.871 1.00 79.81 132 GLN A O 1
ATOM 997 N N . ILE A 1 133 ? 16.778 4.369 -46.293 1.00 85.06 133 ILE A N 1
ATOM 998 C CA . ILE A 1 133 ? 17.940 3.832 -47.021 1.00 85.06 133 ILE A CA 1
ATOM 999 C C . ILE A 1 133 ? 17.496 3.046 -48.270 1.00 85.06 133 ILE A C 1
ATOM 1001 O O . ILE A 1 133 ? 16.704 2.108 -48.167 1.00 85.06 133 ILE A O 1
ATOM 1005 N N . ARG A 1 134 ? 18.062 3.366 -49.442 1.00 85.44 134 ARG A N 1
ATOM 1006 C CA . ARG A 1 134 ? 17.852 2.626 -50.701 1.00 85.44 134 ARG A CA 1
ATOM 1007 C C . ARG A 1 134 ? 18.823 1.464 -50.883 1.00 85.44 134 ARG A C 1
ATOM 1009 O O . ARG A 1 134 ? 18.422 0.410 -51.372 1.00 85.44 134 ARG A O 1
ATOM 1016 N N . PHE A 1 135 ? 20.082 1.641 -50.488 1.00 86.00 135 PHE A N 1
ATOM 1017 C CA . PHE A 1 135 ? 21.105 0.600 -50.587 1.00 86.00 135 PHE A CA 1
ATOM 1018 C C . PHE A 1 135 ? 22.186 0.770 -49.515 1.00 86.00 135 PHE A C 1
ATOM 1020 O O . PHE A 1 135 ? 22.646 1.882 -49.263 1.00 86.00 135 PHE A O 1
ATOM 1027 N N . ILE A 1 136 ? 22.615 -0.341 -48.913 1.00 87.69 136 ILE A N 1
ATOM 1028 C CA . ILE A 1 136 ? 23.733 -0.410 -47.964 1.00 87.69 136 ILE A CA 1
ATOM 1029 C C . ILE A 1 136 ? 24.601 -1.618 -48.298 1.00 87.69 136 ILE A C 1
ATOM 1031 O O . ILE A 1 136 ? 24.106 -2.745 -48.343 1.00 87.69 136 ILE A O 1
ATOM 1035 N N . ASP A 1 137 ? 25.906 -1.391 -48.419 1.00 85.44 137 ASP A N 1
ATOM 1036 C CA . ASP A 1 137 ? 26.907 -2.449 -48.488 1.00 85.44 137 ASP A CA 1
ATOM 1037 C C . ASP A 1 137 ? 28.120 -2.123 -47.608 1.00 85.44 137 ASP A C 1
ATOM 1039 O O . ASP A 1 137 ? 28.754 -1.086 -47.763 1.00 85.44 137 ASP A O 1
ATOM 1043 N N . PHE A 1 138 ? 28.416 -3.023 -46.673 1.00 85.69 138 PHE A N 1
ATOM 1044 C CA . PHE A 1 138 ? 29.533 -2.958 -45.724 1.00 85.69 138 PHE A CA 1
ATOM 1045 C C . PHE A 1 138 ? 29.968 -4.398 -45.398 1.00 85.69 138 PHE A C 1
ATOM 1047 O O . PHE A 1 138 ? 29.459 -5.003 -44.446 1.00 85.69 138 PHE A O 1
ATOM 1054 N N . PRO A 1 139 ? 30.817 -5.035 -46.217 1.00 77.50 139 PRO A N 1
ATOM 1055 C CA . PRO A 1 139 ? 31.179 -6.441 -46.045 1.00 77.50 139 PRO A CA 1
ATOM 1056 C C . PRO A 1 139 ? 31.832 -6.664 -44.675 1.00 77.50 139 PRO A C 1
ATOM 1058 O O . PRO A 1 139 ? 32.824 -6.033 -44.339 1.00 77.50 139 PRO A O 1
ATOM 1061 N N . GLY A 1 140 ? 31.233 -7.532 -43.859 1.00 79.56 140 GLY A N 1
ATOM 1062 C CA . GLY A 1 140 ? 31.683 -7.796 -42.493 1.00 79.56 140 GLY A CA 1
ATOM 1063 C C . GLY A 1 140 ? 32.340 -9.160 -42.361 1.00 79.56 140 GLY A C 1
ATOM 1064 O O . GLY A 1 140 ? 32.079 -10.048 -43.170 1.00 79.56 140 GLY A O 1
ATOM 1065 N N . ASN A 1 141 ? 33.133 -9.330 -41.302 1.00 75.00 141 ASN A N 1
ATOM 1066 C CA . ASN A 1 141 ? 33.843 -10.570 -40.990 1.00 75.00 141 ASN A CA 1
ATOM 1067 C C . ASN A 1 141 ? 34.758 -11.041 -42.139 1.00 75.00 141 ASN A C 1
ATOM 1069 O O . ASN A 1 141 ? 34.922 -12.241 -42.361 1.00 75.00 141 ASN A O 1
ATOM 1073 N N . ASP A 1 142 ? 35.303 -10.079 -42.884 1.00 70.56 142 ASP A N 1
ATOM 1074 C CA . ASP A 1 142 ? 36.296 -10.306 -43.923 1.00 70.56 142 ASP A CA 1
ATOM 1075 C C . ASP A 1 142 ? 37.671 -9.931 -43.361 1.00 70.56 142 ASP A C 1
ATOM 1077 O O . ASP A 1 142 ? 37.886 -8.794 -42.936 1.00 70.56 142 ASP A O 1
ATOM 1081 N N . ASP A 1 143 ? 38.578 -10.904 -43.311 1.00 65.44 143 ASP A N 1
ATOM 1082 C CA . ASP A 1 143 ? 39.957 -10.701 -42.860 1.00 65.44 143 ASP A CA 1
ATOM 1083 C C . ASP A 1 143 ? 40.875 -10.260 -44.020 1.00 65.44 143 ASP A C 1
ATOM 1085 O O . ASP A 1 143 ? 42.049 -9.948 -43.807 1.00 65.44 143 ASP A O 1
ATOM 1089 N N . ALA A 1 144 ? 40.356 -10.215 -45.255 1.00 64.12 144 ALA A N 1
ATOM 1090 C CA . ALA A 1 144 ? 41.083 -9.752 -46.428 1.00 64.12 144 ALA A CA 1
ATOM 1091 C C . ALA A 1 144 ? 40.867 -8.249 -46.668 1.00 64.12 144 ALA A C 1
ATOM 1093 O O . ALA A 1 144 ? 39.742 -7.761 -46.772 1.00 64.12 144 ALA A O 1
ATOM 1094 N N . GLN A 1 145 ? 41.963 -7.502 -46.827 1.00 63.97 145 GLN A N 1
ATOM 1095 C CA . GLN A 1 145 ? 41.901 -6.111 -47.278 1.00 63.97 145 GLN A CA 1
ATOM 1096 C C . GLN A 1 145 ? 41.466 -6.074 -48.745 1.00 63.97 145 GLN A C 1
ATOM 1098 O O . GLN A 1 145 ? 42.183 -6.551 -49.628 1.00 63.97 145 GLN A O 1
ATOM 1103 N N . ARG A 1 146 ? 40.290 -5.502 -49.013 1.00 66.62 146 ARG A N 1
ATOM 1104 C CA . ARG A 1 146 ? 39.813 -5.277 -50.378 1.00 66.62 146 ARG A CA 1
ATOM 1105 C C . ARG A 1 146 ? 40.342 -3.931 -50.876 1.00 66.62 146 ARG A C 1
ATOM 1107 O O . ARG A 1 146 ? 40.163 -2.929 -50.192 1.00 66.62 146 ARG A O 1
ATOM 1114 N N . PRO A 1 147 ? 40.973 -3.861 -52.056 1.00 66.56 147 PRO A N 1
ATOM 1115 C CA . PRO A 1 147 ? 41.319 -2.577 -52.648 1.00 66.56 147 PRO A CA 1
ATOM 1116 C C . PRO A 1 147 ? 40.038 -1.840 -53.061 1.00 66.56 147 PRO A C 1
ATOM 1118 O O . PRO A 1 147 ? 39.258 -2.352 -53.864 1.00 66.56 147 PRO A O 1
ATOM 1121 N N . GLY A 1 148 ? 39.816 -0.642 -52.522 1.00 75.12 148 GLY A N 1
ATOM 1122 C CA . GLY A 1 148 ? 38.637 0.171 -52.824 1.00 75.12 148 GLY A CA 1
ATOM 1123 C C . GLY A 1 148 ? 38.042 0.836 -51.587 1.00 75.12 148 GLY A C 1
ATOM 1124 O O . GLY A 1 148 ? 38.739 1.068 -50.605 1.00 75.12 148 GLY A O 1
ATOM 1125 N N . TRP A 1 149 ? 36.756 1.175 -51.666 1.00 70.06 149 TRP A N 1
ATOM 1126 C CA . TRP A 1 149 ? 35.995 1.743 -50.552 1.00 70.06 149 TRP A CA 1
ATOM 1127 C C . TRP A 1 149 ? 35.475 0.622 -49.640 1.00 70.06 149 TRP A C 1
ATOM 1129 O O . TRP A 1 149 ? 34.934 -0.363 -50.140 1.00 70.06 149 TRP A O 1
ATOM 1139 N N . ASP A 1 150 ? 35.577 0.802 -48.320 1.00 72.19 150 ASP A N 1
ATOM 1140 C CA . ASP A 1 150 ? 35.151 -0.187 -47.308 1.00 72.19 150 ASP A CA 1
ATOM 1141 C C . ASP A 1 150 ? 33.624 -0.390 -47.231 1.00 72.19 150 ASP A C 1
ATOM 1143 O O . ASP A 1 150 ? 33.137 -1.323 -46.590 1.00 72.19 150 ASP A O 1
ATOM 1147 N N . GLY A 1 151 ? 32.847 0.474 -47.888 1.00 81.44 151 GLY A N 1
ATOM 1148 C CA . GLY A 1 151 ? 31.405 0.323 -48.028 1.00 81.44 151 GLY A CA 1
ATOM 1149 C C . GLY A 1 151 ? 30.743 1.458 -48.801 1.00 81.44 151 GLY A C 1
ATOM 1150 O O . GLY A 1 151 ? 31.386 2.434 -49.194 1.00 81.44 151 GLY A O 1
ATOM 1151 N N . ARG A 1 152 ? 29.439 1.313 -49.044 1.00 83.62 152 ARG A N 1
ATOM 1152 C CA . ARG A 1 152 ? 28.618 2.240 -49.827 1.00 83.62 152 ARG A CA 1
ATOM 1153 C C . ARG A 1 152 ? 27.221 2.357 -49.229 1.00 83.62 152 ARG A C 1
ATOM 1155 O O . ARG A 1 152 ? 26.604 1.354 -48.878 1.00 83.62 152 ARG A O 1
ATOM 1162 N N . VAL A 1 153 ? 26.715 3.584 -49.159 1.00 84.12 153 VAL A N 1
ATOM 1163 C CA . VAL A 1 153 ? 25.352 3.894 -48.713 1.00 84.12 153 VAL A CA 1
ATOM 1164 C C . VAL A 1 153 ? 24.695 4.794 -49.747 1.00 84.12 153 VAL A C 1
ATOM 1166 O O . VAL A 1 153 ? 25.303 5.763 -50.198 1.00 84.12 153 VAL A O 1
ATOM 1169 N N . GLU A 1 154 ? 23.460 4.474 -50.114 1.00 84.69 154 GLU A N 1
ATOM 1170 C CA . GLU A 1 154 ? 22.591 5.322 -50.923 1.00 84.69 154 GLU A CA 1
ATOM 1171 C C . GLU A 1 154 ? 21.306 5.593 -50.134 1.00 84.69 154 GLU A C 1
ATOM 1173 O O . GLU A 1 154 ? 20.549 4.670 -49.820 1.00 84.69 154 GLU A O 1
ATOM 1178 N N . THR A 1 155 ? 21.089 6.861 -49.799 1.00 78.31 155 THR A N 1
ATOM 1179 C CA . THR A 1 155 ? 19.885 7.406 -49.151 1.00 78.31 155 THR A CA 1
ATOM 1180 C C . THR A 1 155 ? 19.037 8.137 -50.177 1.00 78.31 155 THR A C 1
ATOM 1182 O O . THR A 1 155 ? 19.557 9.040 -50.867 1.00 78.31 155 THR A O 1
#

Secondary structure (DSSP, 8-state):
-----GGGSHHHHIIIIISPTT--HHHHHHHHT--HHHHHHHHTTSSPPPHHHHHHHHHHH---HHHHHHHHHHHHHHHHHHHTTS----PPP---S----HHHHHHHHTSHHHHHHHHHHHHHHHHHH-SS-SEEE---S--S--SS-S-EEE-